Protein AF-A0A4R7CZ79-F1 (afdb_monomer_lite)

Radius of gyration: 20.23 Å; chains: 1; bounding box: 54×31×72 Å

Organism: NCBI:txid1476465

Structure (mmCIF, N/CA/C/O backbone):
data_AF-A0A4R7CZ79-F1
#
_entry.id   AF-A0A4R7CZ79-F1
#
loop_
_atom_site.group_PDB
_atom_site.id
_atom_site.type_symbol
_atom_site.label_atom_id
_atom_site.label_alt_id
_atom_site.label_comp_id
_atom_site.label_asym_id
_atom_site.label_entity_id
_atom_site.label_seq_id
_atom_site.pdbx_PDB_ins_code
_atom_site.Cartn_x
_atom_site.Cartn_y
_atom_site.Cartn_z
_atom_site.occupancy
_atom_site.B_iso_or_equiv
_atom_site.auth_seq_id
_atom_site.auth_comp_id
_atom_site.auth_asym_id
_atom_site.auth_atom_id
_atom_site.pdbx_PDB_model_num
ATOM 1 N N . MET A 1 1 ? -35.112 -3.761 39.300 1.00 57.28 1 MET A N 1
ATOM 2 C CA . MET A 1 1 ? -34.408 -2.678 38.567 1.00 57.28 1 MET A CA 1
ATOM 3 C C . MET A 1 1 ? -32.888 -2.872 38.466 1.00 57.28 1 MET A C 1
ATOM 5 O O . MET A 1 1 ? -32.336 -2.517 37.436 1.00 57.28 1 MET A O 1
ATOM 9 N N . ILE A 1 2 ? -32.200 -3.448 39.465 1.00 62.00 2 ILE A N 1
ATOM 10 C CA . ILE A 1 2 ? -30.725 -3.610 39.448 1.00 62.00 2 ILE A CA 1
ATOM 11 C C . ILE A 1 2 ? -30.251 -4.677 38.433 1.00 62.00 2 ILE A C 1
ATOM 13 O O . ILE A 1 2 ? -29.325 -4.423 37.671 1.00 62.00 2 ILE A O 1
ATOM 17 N N . TYR A 1 3 ? -30.942 -5.820 38.339 1.00 57.75 3 TYR A N 1
ATOM 18 C CA . TYR A 1 3 ? -30.602 -6.916 37.411 1.00 57.75 3 TYR A CA 1
ATOM 19 C C . TYR A 1 3 ? -30.657 -6.528 35.922 1.00 57.75 3 TYR A C 1
ATOM 21 O O . TYR A 1 3 ? -29.789 -6.920 35.147 1.00 57.75 3 TYR A O 1
ATOM 29 N N . LEU A 1 4 ? -31.646 -5.720 35.523 1.00 61.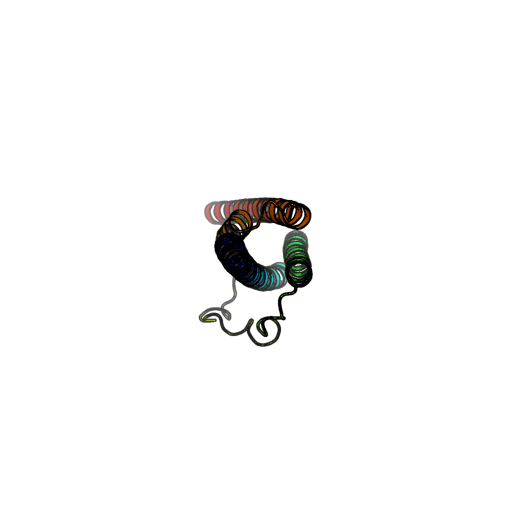00 4 LEU A N 1
ATOM 30 C CA . LEU A 1 4 ? -31.793 -5.241 34.141 1.00 61.00 4 LEU A CA 1
ATOM 31 C C . LEU A 1 4 ? -30.653 -4.297 33.737 1.00 61.00 4 LEU A C 1
ATOM 33 O O . LEU A 1 4 ? -30.133 -4.420 32.634 1.00 61.00 4 LEU A O 1
ATOM 37 N N . ARG A 1 5 ? -30.218 -3.402 34.636 1.00 60.75 5 ARG A N 1
ATOM 38 C CA . ARG A 1 5 ? -29.052 -2.540 34.380 1.00 60.75 5 ARG A CA 1
ATOM 39 C C . ARG A 1 5 ? -27.777 -3.364 34.230 1.00 60.75 5 ARG A C 1
ATOM 41 O O . ARG A 1 5 ? -27.027 -3.128 33.297 1.00 60.75 5 ARG A O 1
ATOM 48 N N . TYR A 1 6 ? -27.581 -4.366 35.085 1.00 60.78 6 TYR A N 1
ATOM 49 C CA . TYR A 1 6 ? -26.401 -5.231 35.039 1.00 60.78 6 TYR A CA 1
ATOM 50 C C . TYR A 1 6 ? -26.314 -6.039 33.731 1.00 60.78 6 TYR A C 1
ATOM 52 O O . TYR A 1 6 ? -25.264 -6.074 33.099 1.00 60.78 6 TYR A O 1
ATOM 60 N N . LEU A 1 7 ? -27.431 -6.618 33.273 1.00 59.06 7 LEU A N 1
ATOM 61 C CA . LEU A 1 7 ? -27.498 -7.354 32.003 1.00 59.06 7 LEU A CA 1
ATOM 62 C C . LEU A 1 7 ? -27.263 -6.458 30.780 1.00 59.06 7 LEU A C 1
ATOM 64 O O . LEU A 1 7 ? -26.564 -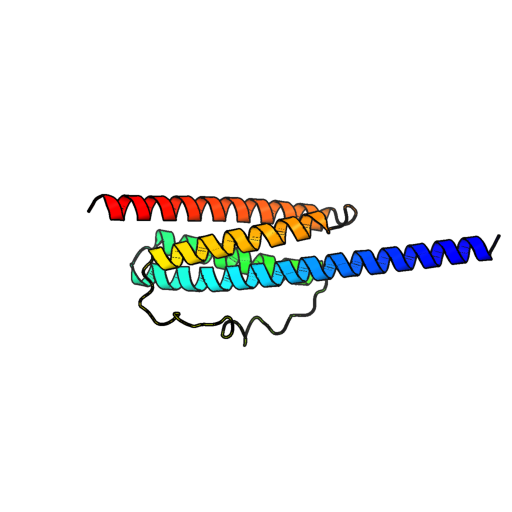6.864 29.853 1.00 59.06 7 LEU A O 1
ATOM 68 N N . VAL A 1 8 ? -27.807 -5.236 30.780 1.00 63.47 8 VAL A N 1
ATOM 69 C CA . VAL A 1 8 ? -27.559 -4.256 29.710 1.00 63.47 8 VAL A CA 1
ATOM 70 C C . VAL A 1 8 ? -26.085 -3.850 29.690 1.00 63.47 8 VAL A C 1
ATOM 72 O O . VAL A 1 8 ? -25.476 -3.870 28.627 1.00 63.47 8 VAL A O 1
ATOM 75 N N . THR A 1 9 ? -25.483 -3.571 30.850 1.00 64.81 9 THR A N 1
ATOM 76 C CA . THR A 1 9 ? -24.061 -3.212 30.948 1.00 64.81 9 THR A CA 1
ATOM 77 C C . THR A 1 9 ? -23.143 -4.345 30.478 1.00 64.81 9 THR A C 1
ATOM 79 O O . THR A 1 9 ? -22.237 -4.098 29.683 1.00 64.81 9 THR A O 1
ATOM 82 N N . ILE A 1 10 ? -23.398 -5.594 30.882 1.00 63.66 10 ILE A N 1
ATOM 83 C CA . ILE A 1 10 ? -22.613 -6.756 30.427 1.00 63.66 10 ILE A CA 1
ATOM 84 C C . ILE A 1 10 ? -22.701 -6.915 28.906 1.00 63.66 10 ILE A C 1
ATOM 86 O O . ILE A 1 10 ? -21.680 -7.103 28.247 1.00 63.66 10 ILE A O 1
ATOM 90 N N . ARG A 1 11 ? -23.903 -6.785 28.332 1.00 69.31 11 ARG A N 1
ATOM 91 C CA . ARG A 1 11 ? -24.100 -6.895 26.882 1.00 69.31 11 ARG A CA 1
ATOM 92 C C . ARG A 1 11 ? -23.358 -5.794 26.122 1.00 69.31 11 ARG A C 1
ATOM 94 O O . ARG A 1 11 ? -22.665 -6.092 25.159 1.00 69.31 11 ARG A O 1
ATOM 101 N N . THR A 1 12 ? -23.406 -4.552 26.607 1.00 68.19 12 THR A N 1
ATOM 102 C CA . THR A 1 12 ? -22.674 -3.437 25.983 1.00 68.19 12 THR A CA 1
ATOM 103 C C . THR A 1 12 ? -21.155 -3.601 26.038 1.00 68.19 12 THR A C 1
ATOM 105 O O . THR A 1 12 ? -20.473 -3.230 25.087 1.00 68.19 12 THR A O 1
ATOM 108 N N . ILE A 1 13 ? -20.617 -4.179 27.119 1.00 69.62 13 ILE A N 1
ATOM 109 C CA . ILE A 1 13 ? -19.178 -4.459 27.237 1.00 69.62 13 ILE A CA 1
ATOM 110 C C . ILE A 1 13 ? -18.781 -5.568 26.256 1.00 69.62 13 ILE A C 1
ATOM 112 O O . ILE A 1 13 ? -17.818 -5.403 25.513 1.00 69.62 13 ILE A O 1
ATOM 116 N N . SER A 1 14 ? -19.566 -6.648 26.187 1.00 72.31 14 SER A N 1
ATOM 117 C CA . SER A 1 14 ? -19.337 -7.753 25.249 1.00 72.31 14 SER A CA 1
ATOM 118 C C . SER A 1 14 ? -19.366 -7.295 23.784 1.00 72.31 14 SER A C 1
ATOM 120 O O . SER A 1 14 ? -18.502 -7.686 23.000 1.00 72.31 14 SER A O 1
ATOM 122 N N . ASP A 1 15 ? -20.330 -6.451 23.407 1.00 78.25 15 ASP A N 1
ATOM 123 C CA . ASP A 1 15 ? -20.453 -5.930 22.039 1.00 78.25 15 ASP A CA 1
ATOM 124 C C . ASP A 1 15 ? -19.281 -4.994 21.684 1.00 78.25 15 ASP A C 1
ATOM 126 O O . ASP A 1 15 ? -18.745 -5.042 20.572 1.00 78.25 15 ASP A O 1
ATOM 130 N N . TYR A 1 16 ? -18.832 -4.176 22.643 1.00 77.69 16 TYR A N 1
ATOM 131 C CA . TYR A 1 16 ? -17.670 -3.300 22.481 1.00 77.69 16 TYR A CA 1
ATOM 132 C C . TYR A 1 16 ? -16.363 -4.088 22.312 1.00 77.69 16 TYR A C 1
ATOM 134 O O . TYR A 1 16 ? -15.565 -3.787 21.421 1.00 77.69 16 TYR A O 1
ATOM 142 N N . GLU A 1 17 ? -16.137 -5.117 23.130 1.00 79.38 17 GLU A N 1
ATOM 143 C CA . GLU A 1 17 ? -14.945 -5.967 23.038 1.00 79.38 17 GLU A CA 1
ATOM 144 C C . GLU A 1 17 ? -14.888 -6.736 21.712 1.00 79.38 17 GLU A C 1
ATOM 146 O O . GLU A 1 17 ? -13.827 -6.812 21.079 1.00 79.38 17 GLU A O 1
ATOM 151 N N . MET A 1 18 ? -16.033 -7.235 21.241 1.00 80.62 18 MET A N 1
ATOM 152 C CA . MET A 1 18 ? -16.143 -7.900 19.944 1.00 80.62 18 MET A CA 1
ATOM 153 C C . MET A 1 18 ? -15.799 -6.943 18.795 1.00 80.62 18 MET A C 1
ATOM 155 O O . MET A 1 18 ? -14.961 -7.269 17.952 1.00 80.62 18 MET A O 1
ATOM 159 N N . LYS A 1 19 ? -16.365 -5.728 18.795 1.00 83.88 19 LYS A N 1
ATOM 160 C CA . LYS A 1 19 ? -16.075 -4.707 17.775 1.00 83.88 19 LYS A CA 1
ATOM 161 C C . LYS A 1 19 ? -14.596 -4.303 17.772 1.00 83.88 19 LYS A C 1
ATOM 163 O O . LYS A 1 19 ? -13.975 -4.231 16.714 1.00 83.88 19 LYS A O 1
ATOM 168 N N . ASN A 1 20 ? -14.004 -4.101 18.949 1.00 83.44 20 ASN A N 1
ATOM 169 C CA . ASN A 1 20 ? -12.582 -3.773 19.087 1.00 83.44 20 ASN A CA 1
ATOM 170 C C . ASN A 1 20 ? -11.675 -4.891 18.540 1.00 83.44 20 ASN A C 1
ATOM 172 O O . ASN A 1 20 ? -10.655 -4.622 17.905 1.00 83.44 20 ASN A O 1
ATOM 176 N N . THR A 1 21 ? -12.061 -6.153 18.741 1.00 85.06 21 THR A N 1
ATOM 177 C CA . THR A 1 21 ? -11.322 -7.308 18.214 1.00 85.06 21 THR A CA 1
ATOM 178 C C . THR A 1 21 ? -11.349 -7.332 16.686 1.00 85.06 21 THR A C 1
ATOM 180 O O . THR A 1 21 ? -10.292 -7.428 16.065 1.00 85.06 21 THR A O 1
ATOM 183 N N . MET A 1 22 ? -12.523 -7.126 16.080 1.00 86.44 22 MET A N 1
ATOM 184 C CA . MET A 1 22 ? -12.670 -7.055 14.620 1.00 86.44 22 MET A CA 1
ATOM 185 C C . MET A 1 22 ? -11.827 -5.932 14.000 1.00 86.44 22 MET A C 1
ATOM 187 O O . MET A 1 22 ? -11.144 -6.152 12.998 1.00 86.44 22 MET A O 1
ATOM 191 N N . ILE A 1 23 ? -11.814 -4.747 14.624 1.00 88.81 23 ILE A N 1
ATOM 192 C CA . ILE A 1 23 ? -10.986 -3.618 14.175 1.00 88.81 23 ILE A CA 1
ATOM 193 C C . ILE A 1 23 ? -9.512 -4.022 14.159 1.00 88.81 23 ILE A C 1
ATOM 195 O O . ILE A 1 23 ? -8.835 -3.858 13.146 1.00 88.81 23 ILE A O 1
ATOM 199 N N . LYS A 1 24 ? -9.006 -4.598 15.255 1.00 88.06 24 LYS A N 1
ATOM 200 C CA . LYS A 1 24 ? -7.598 -5.008 15.348 1.00 88.06 24 LYS A CA 1
ATOM 201 C C . LYS A 1 24 ? -7.225 -6.066 14.316 1.00 88.06 24 LYS A C 1
ATOM 203 O O . LYS A 1 24 ? -6.153 -5.967 13.726 1.00 88.06 24 LYS A O 1
ATOM 208 N N . GLU A 1 25 ? -8.091 -7.043 14.066 1.00 88.44 25 GLU A N 1
ATOM 209 C CA . GLU A 1 25 ? -7.868 -8.060 13.031 1.00 88.44 25 GLU A CA 1
ATOM 210 C C . GLU A 1 25 ? -7.827 -7.455 11.624 1.00 88.44 25 GLU A C 1
ATOM 212 O O . GLU A 1 25 ? -6.969 -7.813 10.808 1.00 88.44 25 GLU A O 1
ATOM 217 N N . SER A 1 26 ? -8.719 -6.505 11.335 1.00 91.12 26 SER A N 1
ATOM 218 C CA . SER A 1 26 ? -8.724 -5.824 10.044 1.00 91.12 26 SER A CA 1
ATOM 219 C C . SER A 1 26 ? -7.482 -4.950 9.855 1.00 91.12 26 SER A C 1
ATOM 221 O O . SER A 1 26 ? -6.866 -4.986 8.788 1.00 91.12 26 SER A O 1
ATOM 223 N N . ILE A 1 27 ? -7.051 -4.220 10.888 1.00 92.31 27 ILE A N 1
ATOM 224 C CA . ILE A 1 27 ? -5.813 -3.433 10.827 1.00 92.31 27 ILE A CA 1
ATOM 225 C C . ILE A 1 27 ? -4.590 -4.346 10.697 1.00 92.31 27 ILE A C 1
ATOM 227 O O . ILE A 1 27 ? -3.711 -4.061 9.892 1.00 92.31 27 ILE A O 1
ATOM 231 N N . LEU A 1 28 ? -4.542 -5.482 11.398 1.00 90.56 28 LEU A N 1
ATOM 232 C CA . LEU A 1 28 ? -3.452 -6.453 11.254 1.00 90.56 28 LEU A CA 1
ATOM 233 C C . LEU A 1 28 ? -3.379 -7.035 9.832 1.00 90.56 28 LEU A C 1
ATOM 235 O O . LEU A 1 28 ? -2.293 -7.222 9.274 1.00 90.56 28 LEU A O 1
ATOM 239 N N . THR A 1 29 ? -4.539 -7.283 9.222 1.00 91.12 29 THR A N 1
ATOM 240 C CA . THR A 1 29 ? -4.635 -7.696 7.815 1.00 91.12 29 THR A CA 1
ATOM 241 C C . THR A 1 29 ? -4.072 -6.612 6.893 1.00 91.12 29 THR A C 1
ATOM 243 O O . THR A 1 29 ? -3.281 -6.917 5.998 1.00 91.12 29 THR A O 1
ATOM 246 N N . LEU A 1 30 ? -4.424 -5.346 7.139 1.00 93.81 30 LEU A N 1
ATOM 247 C CA . LEU A 1 30 ? -3.906 -4.205 6.386 1.00 93.81 30 LEU A CA 1
ATOM 248 C C . LEU A 1 30 ? -2.391 -4.047 6.539 1.00 93.81 30 LEU A C 1
ATOM 250 O O . LEU A 1 30 ? -1.702 -3.931 5.530 1.00 93.81 30 LEU A O 1
ATOM 254 N N . VAL A 1 31 ? -1.862 -4.108 7.762 1.00 92.25 31 VAL A N 1
ATOM 255 C CA . VAL A 1 31 ? -0.414 -4.067 8.025 1.00 92.25 31 VAL A CA 1
ATOM 256 C C . VAL A 1 31 ? 0.299 -5.146 7.215 1.00 92.25 31 VAL A C 1
ATOM 258 O O . VAL A 1 31 ? 1.244 -4.852 6.488 1.00 92.25 31 VAL A O 1
ATOM 261 N N . THR A 1 32 ? -0.217 -6.377 7.239 1.00 90.00 32 THR A N 1
ATOM 262 C CA . THR A 1 32 ? 0.359 -7.495 6.478 1.00 90.00 32 THR A CA 1
ATOM 263 C C . THR A 1 32 ? 0.354 -7.224 4.967 1.00 90.00 32 THR A C 1
ATOM 265 O O . THR A 1 32 ? 1.299 -7.578 4.259 1.00 90.00 32 THR A O 1
ATOM 268 N N . ALA A 1 33 ? -0.703 -6.603 4.438 1.00 91.62 33 ALA A N 1
ATOM 269 C CA . ALA A 1 33 ? -0.767 -6.218 3.030 1.00 91.62 33 ALA A CA 1
ATOM 270 C C . ALA A 1 33 ? 0.256 -5.118 2.693 1.00 91.62 33 ALA A C 1
ATOM 272 O O . ALA A 1 33 ? 0.980 -5.236 1.704 1.00 91.62 33 ALA A O 1
ATOM 273 N N . VAL A 1 34 ? 0.369 -4.091 3.539 1.00 93.12 34 VAL A N 1
ATOM 274 C CA . VAL A 1 34 ? 1.328 -2.985 3.383 1.00 93.12 34 VAL A CA 1
ATOM 275 C C . VAL A 1 34 ? 2.779 -3.480 3.472 1.00 93.12 34 VAL A C 1
ATOM 277 O O . VAL A 1 34 ? 3.637 -3.033 2.714 1.00 93.12 34 VAL A O 1
ATOM 280 N N . GLU A 1 35 ? 3.074 -4.461 4.321 1.00 90.50 35 GLU A N 1
ATOM 281 C CA . GLU A 1 35 ? 4.399 -5.091 4.391 1.00 90.50 35 GLU A CA 1
ATOM 282 C C . GLU A 1 35 ? 4.750 -5.854 3.105 1.00 90.50 35 GLU A C 1
ATOM 284 O O . GLU A 1 35 ? 5.877 -5.772 2.607 1.00 90.50 35 GLU A O 1
ATOM 289 N N . LYS A 1 36 ? 3.780 -6.556 2.505 1.00 89.81 36 LYS A N 1
ATOM 290 C CA . LYS A 1 36 ? 3.969 -7.195 1.193 1.00 89.81 36 LYS A CA 1
ATOM 291 C C . LYS A 1 36 ? 4.189 -6.158 0.090 1.00 89.81 36 LYS A C 1
ATOM 293 O O . LYS A 1 36 ? 5.086 -6.340 -0.734 1.00 89.81 36 LYS A O 1
ATOM 298 N N . ARG A 1 37 ? 3.423 -5.061 0.101 1.00 93.25 37 ARG A N 1
ATOM 299 C CA . ARG A 1 37 ? 3.598 -3.899 -0.789 1.00 93.25 37 ARG A CA 1
ATOM 300 C C . ARG A 1 37 ? 5.014 -3.344 -0.705 1.00 93.25 37 ARG A C 1
ATOM 302 O O . ARG A 1 37 ? 5.682 -3.208 -1.728 1.00 93.25 37 ARG A O 1
ATOM 309 N N . MET A 1 38 ? 5.510 -3.133 0.511 1.00 92.19 38 MET A N 1
ATOM 310 C CA . MET A 1 38 ? 6.884 -2.705 0.768 1.00 92.19 38 MET A CA 1
ATOM 311 C C . MET A 1 38 ? 7.907 -3.669 0.145 1.00 92.19 38 MET A C 1
ATOM 313 O O . MET A 1 38 ? 8.806 -3.232 -0.573 1.00 92.19 38 MET A O 1
ATOM 317 N N . ALA A 1 39 ? 7.764 -4.982 0.349 1.00 88.81 39 ALA A N 1
ATOM 318 C CA . ALA A 1 39 ? 8.690 -5.969 -0.211 1.00 88.81 39 ALA A CA 1
ATOM 319 C C . ALA A 1 39 ? 8.718 -5.962 -1.752 1.00 88.81 39 ALA A C 1
ATOM 321 O O . ALA A 1 39 ? 9.790 -6.079 -2.353 1.00 88.81 39 ALA A O 1
ATOM 322 N N . VAL A 1 40 ? 7.560 -5.800 -2.398 1.00 91.06 40 VAL A N 1
ATOM 323 C CA . VAL A 1 40 ? 7.463 -5.692 -3.861 1.00 91.06 40 VAL A CA 1
ATOM 324 C C . VAL A 1 40 ? 8.128 -4.409 -4.359 1.00 91.06 40 VAL A C 1
ATOM 326 O O . VAL A 1 40 ? 8.949 -4.474 -5.273 1.00 91.06 40 VAL A O 1
ATOM 329 N N . TYR A 1 41 ? 7.876 -3.263 -3.723 1.00 94.38 41 TYR A N 1
ATOM 330 C CA . TYR A 1 41 ? 8.524 -2.011 -4.117 1.00 94.38 41 TYR A CA 1
ATOM 331 C C . TYR A 1 41 ? 10.029 -2.000 -3.886 1.00 94.38 41 TYR A C 1
ATOM 333 O O . TYR A 1 41 ? 10.757 -1.438 -4.699 1.00 94.38 41 TYR A O 1
ATOM 341 N N . LYS A 1 42 ? 10.529 -2.688 -2.854 1.00 90.69 42 LYS A N 1
ATOM 342 C CA . LYS A 1 42 ? 11.974 -2.884 -2.676 1.00 90.69 42 LYS A CA 1
ATOM 343 C C . LYS A 1 42 ? 12.590 -3.628 -3.863 1.00 90.69 42 LYS A C 1
ATOM 345 O O . LYS A 1 42 ? 13.652 -3.244 -4.345 1.00 90.69 42 LYS A O 1
ATOM 350 N N . LYS A 1 43 ? 11.922 -4.677 -4.354 1.00 88.94 43 LYS A N 1
ATOM 351 C CA . LYS A 1 43 ? 12.370 -5.409 -5.548 1.00 88.94 43 LYS A CA 1
ATOM 352 C C . LYS A 1 43 ? 12.325 -4.524 -6.792 1.00 88.94 43 LYS A C 1
ATOM 354 O O . LYS A 1 43 ? 13.291 -4.517 -7.545 1.00 88.94 43 LYS A O 1
ATOM 359 N N . ALA A 1 44 ? 11.254 -3.752 -6.967 1.00 90.38 44 ALA A N 1
ATOM 360 C CA . ALA A 1 44 ? 11.108 -2.818 -8.080 1.00 90.38 44 ALA A CA 1
ATOM 361 C C . ALA A 1 44 ? 12.174 -1.728 -8.092 1.00 90.38 44 ALA A C 1
ATOM 363 O O . ALA A 1 44 ? 12.784 -1.457 -9.128 1.00 90.38 44 ALA A O 1
ATOM 364 N N . TRP A 1 45 ? 12.478 -1.187 -6.919 1.00 91.56 45 TRP A N 1
ATOM 365 C CA . TRP A 1 45 ? 13.565 -0.248 -6.732 1.00 91.56 45 TRP A CA 1
ATOM 366 C C . TRP A 1 45 ? 14.905 -0.847 -7.184 1.00 91.56 45 TRP A C 1
ATOM 368 O O . TRP A 1 45 ? 15.555 -0.283 -8.061 1.00 91.56 45 TRP A O 1
ATOM 378 N N . ILE A 1 46 ? 15.275 -2.030 -6.685 1.00 87.56 46 ILE A N 1
ATOM 379 C CA . ILE A 1 46 ? 16.528 -2.702 -7.072 1.00 87.56 46 ILE A CA 1
ATOM 380 C C . ILE A 1 46 ? 16.549 -3.036 -8.573 1.00 87.56 46 ILE A C 1
ATOM 382 O O . ILE A 1 46 ? 17.570 -2.853 -9.231 1.00 87.56 46 ILE A O 1
ATOM 386 N N . ALA A 1 47 ? 15.433 -3.510 -9.134 1.00 86.38 47 ALA A N 1
ATOM 387 C CA . ALA A 1 47 ? 15.340 -3.852 -10.551 1.00 86.38 47 ALA A CA 1
ATOM 388 C C . ALA A 1 47 ? 15.550 -2.619 -11.441 1.00 86.38 47 ALA A C 1
ATOM 390 O O . ALA A 1 47 ? 16.392 -2.652 -12.331 1.00 86.38 47 ALA A O 1
ATOM 391 N N . SER A 1 48 ? 14.866 -1.507 -11.163 1.00 86.38 48 SER A N 1
ATOM 392 C CA . SER A 1 48 ? 15.000 -0.262 -11.940 1.00 86.38 48 SER A CA 1
ATOM 393 C C . SER A 1 48 ? 16.420 0.324 -11.935 1.00 86.38 48 SER A C 1
ATOM 395 O O . SER A 1 48 ? 16.855 0.880 -12.942 1.00 86.38 48 SER A O 1
ATOM 397 N N . GLN A 1 49 ? 17.190 0.128 -10.857 1.00 85.94 49 GLN A N 1
ATOM 398 C CA . GLN A 1 49 ? 18.600 0.531 -10.805 1.00 85.94 49 GLN A CA 1
ATOM 399 C C . GLN A 1 49 ? 19.474 -0.244 -11.797 1.00 85.94 49 GLN A C 1
ATOM 401 O O . GLN A 1 49 ? 20.383 0.342 -12.382 1.00 85.94 49 GLN A O 1
ATOM 406 N N . LYS A 1 50 ? 19.186 -1.534 -12.032 1.00 81.44 50 LYS A N 1
ATOM 407 C CA . LYS A 1 50 ? 19.918 -2.351 -13.017 1.00 81.44 50 LYS A CA 1
ATOM 408 C C . LYS A 1 50 ? 19.750 -1.836 -14.449 1.00 81.44 50 LYS A C 1
ATOM 410 O O . LYS A 1 50 ? 20.641 -2.034 -15.264 1.00 81.44 50 LYS A O 1
ATOM 415 N N . TYR A 1 51 ? 18.637 -1.161 -14.735 1.00 74.56 51 TYR A N 1
ATOM 416 C CA . TYR A 1 51 ? 18.324 -0.585 -16.047 1.00 74.56 51 TYR A CA 1
ATOM 417 C C . TYR A 1 51 ? 18.693 0.904 -16.168 1.00 74.56 51 TYR A C 1
ATOM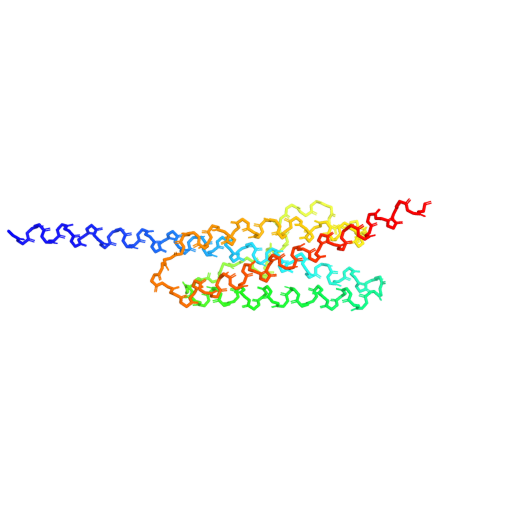 419 O O . TYR A 1 51 ? 18.328 1.536 -17.153 1.00 74.56 51 TYR A O 1
ATOM 427 N N . ALA A 1 52 ? 19.402 1.470 -15.182 1.00 78.38 52 ALA A N 1
ATOM 428 C CA . ALA A 1 52 ? 19.782 2.887 -15.125 1.00 78.38 52 ALA A CA 1
ATOM 429 C C . ALA A 1 52 ? 18.603 3.887 -15.215 1.00 78.38 52 ALA A C 1
ATOM 431 O O . ALA A 1 52 ? 18.803 5.068 -15.504 1.00 78.38 52 ALA A O 1
ATOM 432 N N . ASP A 1 53 ? 17.376 3.455 -14.900 1.00 81.44 53 ASP A N 1
ATOM 433 C CA . ASP A 1 53 ? 16.215 4.343 -14.816 1.00 81.44 53 ASP A CA 1
ATOM 434 C C . ASP A 1 53 ? 16.145 4.983 -13.421 1.00 81.44 53 ASP A C 1
ATOM 436 O O . ASP A 1 53 ? 15.472 4.519 -12.493 1.00 81.44 53 ASP A O 1
ATOM 440 N N . HIS A 1 54 ? 16.911 6.061 -13.251 1.00 86.19 54 HIS A N 1
ATOM 441 C CA . HIS A 1 54 ? 17.024 6.776 -11.980 1.00 86.19 54 HIS A CA 1
ATOM 442 C C . HIS A 1 54 ? 15.712 7.428 -11.527 1.00 86.19 54 HIS A C 1
ATOM 444 O O . HIS A 1 54 ? 15.495 7.578 -10.322 1.00 86.19 54 HIS A O 1
ATOM 450 N N . ALA A 1 55 ? 14.848 7.829 -12.462 1.00 87.81 55 ALA A N 1
ATOM 451 C CA . ALA A 1 55 ? 13.562 8.429 -12.132 1.00 87.81 55 ALA A CA 1
ATOM 452 C C . ALA A 1 55 ? 12.625 7.366 -11.554 1.00 87.81 55 ALA A C 1
ATOM 454 O O . ALA A 1 55 ? 12.122 7.526 -10.440 1.00 87.81 55 ALA A O 1
ATOM 455 N N . LEU A 1 56 ? 12.480 6.237 -12.250 1.00 89.56 56 LEU A N 1
ATOM 456 C CA . LEU A 1 56 ? 11.650 5.123 -11.806 1.00 89.56 56 LEU A CA 1
ATOM 457 C C . LEU A 1 56 ? 12.158 4.517 -10.489 1.00 89.56 56 LEU A C 1
ATOM 459 O O . LEU A 1 56 ? 11.374 4.235 -9.580 1.00 89.56 56 LEU A O 1
ATOM 463 N N . SER A 1 57 ? 13.480 4.415 -10.333 1.00 90.12 57 SER A N 1
ATOM 464 C CA . SER A 1 57 ? 14.109 4.000 -9.076 1.00 90.12 57 SER A CA 1
ATOM 465 C C . SER A 1 57 ? 13.725 4.891 -7.900 1.00 90.12 57 SER A C 1
ATOM 467 O O . SER A 1 57 ? 13.465 4.365 -6.817 1.00 90.12 57 SER A O 1
ATOM 469 N N . LYS A 1 58 ? 13.700 6.217 -8.075 1.00 93.06 58 LYS A N 1
ATOM 470 C CA . LYS A 1 58 ? 13.307 7.143 -7.002 1.00 93.06 58 LYS A CA 1
ATOM 471 C C . LYS A 1 58 ? 11.837 6.975 -6.626 1.00 93.06 58 LYS A C 1
ATOM 473 O O . LYS A 1 58 ? 11.519 6.978 -5.441 1.00 93.06 58 LYS A O 1
ATOM 478 N N . VAL A 1 59 ? 10.963 6.766 -7.610 1.00 93.75 59 VAL A N 1
ATOM 479 C CA . VAL A 1 59 ? 9.532 6.522 -7.372 1.00 93.75 59 VAL A CA 1
ATOM 480 C C . VAL A 1 59 ? 9.327 5.251 -6.546 1.00 93.75 59 VAL A C 1
ATOM 482 O O . VAL A 1 59 ? 8.650 5.283 -5.521 1.00 93.75 59 VAL A O 1
ATOM 485 N N . PHE A 1 60 ? 9.931 4.127 -6.939 1.00 94.62 60 PHE A N 1
ATOM 486 C CA . PHE A 1 60 ? 9.771 2.879 -6.186 1.00 94.62 60 PHE A CA 1
ATOM 487 C C . PHE A 1 60 ? 10.367 2.958 -4.778 1.00 94.62 60 PHE A C 1
ATOM 489 O O . PHE A 1 60 ? 9.790 2.414 -3.835 1.00 94.62 60 PHE A O 1
ATOM 496 N N . GLN A 1 61 ? 11.480 3.677 -4.612 1.00 94.25 61 GLN A N 1
ATOM 497 C CA . GLN A 1 61 ? 12.039 3.966 -3.295 1.00 94.25 61 GLN A CA 1
ATOM 498 C C . GLN A 1 61 ? 11.067 4.784 -2.431 1.00 94.25 61 GLN A C 1
ATOM 500 O O . GLN A 1 61 ? 10.888 4.477 -1.252 1.00 94.25 61 GLN A O 1
ATOM 505 N N . GLN A 1 62 ? 10.418 5.798 -3.007 1.00 95.81 62 GLN A N 1
ATOM 506 C CA . GLN A 1 62 ? 9.414 6.598 -2.310 1.00 95.81 62 GLN A CA 1
ATOM 507 C C . GLN A 1 62 ? 8.241 5.725 -1.840 1.00 95.81 62 GLN A C 1
ATOM 509 O O . GLN A 1 62 ? 7.945 5.713 -0.647 1.00 95.81 62 GLN A O 1
ATOM 514 N N . TYR A 1 63 ? 7.651 4.910 -2.721 1.00 95.75 63 TYR A N 1
ATOM 515 C CA . TYR A 1 63 ? 6.542 4.022 -2.348 1.00 95.75 63 TYR A CA 1
ATOM 516 C C . TYR A 1 63 ? 6.919 2.978 -1.295 1.00 95.75 63 TYR A C 1
ATOM 518 O O . TYR A 1 63 ? 6.110 2.654 -0.418 1.00 95.75 63 TYR A O 1
ATOM 526 N N . HIS A 1 64 ? 8.150 2.465 -1.336 1.00 94.31 64 HIS A N 1
ATOM 527 C CA . HIS A 1 64 ? 8.684 1.615 -0.276 1.00 94.31 64 HIS A CA 1
ATOM 528 C C . HIS A 1 64 ? 8.699 2.346 1.074 1.00 94.31 64 HIS A C 1
ATOM 530 O O . HIS A 1 64 ? 8.196 1.822 2.069 1.00 94.31 64 HIS A O 1
ATOM 536 N N . ASN A 1 65 ? 9.254 3.559 1.110 1.00 92.50 65 ASN A N 1
ATOM 537 C CA . ASN A 1 65 ? 9.417 4.329 2.343 1.00 92.50 65 ASN A CA 1
ATOM 538 C C . ASN A 1 65 ? 8.074 4.774 2.932 1.00 92.50 65 ASN A C 1
ATOM 540 O O . ASN A 1 65 ? 7.877 4.670 4.141 1.00 92.50 65 ASN A O 1
ATOM 544 N N . GLU A 1 66 ? 7.140 5.208 2.086 1.00 93.31 66 GLU A N 1
ATOM 545 C CA . GLU A 1 66 ? 5.772 5.548 2.490 1.00 93.31 66 GLU A CA 1
ATOM 546 C C . GLU A 1 66 ? 5.055 4.331 3.090 1.00 93.31 66 GLU A C 1
ATOM 548 O O . GLU A 1 66 ? 4.477 4.426 4.172 1.00 93.31 66 GLU A O 1
ATOM 553 N N . SER A 1 67 ? 5.170 3.158 2.452 1.00 93.50 67 SER A N 1
ATOM 554 C CA . SER A 1 67 ? 4.592 1.909 2.973 1.00 93.50 67 SER A CA 1
ATOM 555 C C . SER A 1 67 ? 5.170 1.538 4.339 1.00 93.50 67 SER A C 1
ATOM 557 O O . SER A 1 67 ? 4.437 1.150 5.246 1.00 93.50 67 SER A O 1
ATOM 559 N N . PHE A 1 68 ? 6.487 1.668 4.504 1.00 92.38 68 PHE A N 1
ATOM 560 C CA . PHE A 1 68 ? 7.161 1.384 5.767 1.00 92.38 68 PHE A CA 1
ATOM 561 C C . PHE A 1 68 ? 6.703 2.319 6.891 1.00 92.38 68 PHE A C 1
ATOM 563 O O . PHE A 1 68 ? 6.371 1.854 7.984 1.00 92.38 68 PHE A O 1
ATOM 570 N N . ALA A 1 69 ? 6.667 3.628 6.623 1.00 91.75 69 ALA A N 1
ATOM 571 C CA . ALA A 1 69 ? 6.228 4.627 7.591 1.00 91.75 69 ALA A CA 1
ATOM 572 C C . ALA A 1 69 ? 4.773 4.383 8.015 1.00 91.75 69 ALA A C 1
ATOM 574 O O . ALA A 1 69 ? 4.471 4.378 9.208 1.00 91.75 69 ALA A O 1
ATOM 575 N N . PHE A 1 70 ? 3.897 4.095 7.051 1.00 93.25 70 PHE A N 1
ATOM 576 C CA . PHE A 1 70 ? 2.492 3.831 7.330 1.00 93.25 70 PHE A CA 1
ATOM 577 C C . PHE A 1 70 ? 2.270 2.527 8.106 1.00 93.25 70 PHE A C 1
ATOM 579 O O . PHE A 1 70 ? 1.483 2.506 9.050 1.00 93.25 70 PHE A O 1
ATOM 586 N N . SER A 1 71 ? 2.994 1.451 7.772 1.00 91.88 71 SER A N 1
ATOM 587 C CA . SER A 1 71 ? 2.929 0.196 8.534 1.00 91.88 71 SER A CA 1
ATOM 588 C C . SER A 1 71 ? 3.279 0.423 10.008 1.00 91.88 71 SER A C 1
ATOM 590 O O . SER A 1 71 ? 2.515 0.036 10.893 1.00 91.88 71 SER A O 1
ATOM 592 N N . LYS A 1 72 ? 4.373 1.145 10.289 1.00 90.38 72 LYS A N 1
ATOM 593 C CA . LYS A 1 72 ? 4.741 1.519 11.663 1.00 90.38 72 LYS A CA 1
ATOM 594 C C . LYS A 1 72 ? 3.652 2.332 12.355 1.00 90.38 72 LYS A C 1
ATOM 596 O O . LYS A 1 72 ? 3.272 2.010 13.475 1.00 90.38 72 LYS A O 1
ATOM 601 N N . GLN A 1 73 ? 3.113 3.333 11.665 1.00 91.62 73 GLN A N 1
ATOM 602 C CA . GLN A 1 73 ? 2.058 4.179 12.208 1.00 91.62 73 GLN A CA 1
ATOM 603 C C . GLN A 1 73 ? 0.802 3.383 12.588 1.00 91.62 73 GLN A C 1
ATOM 605 O O . GLN A 1 73 ? 0.248 3.604 13.660 1.00 91.62 73 GLN A O 1
ATOM 610 N N . LEU A 1 74 ? 0.371 2.429 11.756 1.00 90.56 74 LEU A N 1
ATOM 611 C CA . LEU A 1 74 ? -0.761 1.552 12.075 1.00 90.56 74 LEU A CA 1
ATOM 612 C C . LEU A 1 74 ? -0.489 0.670 13.297 1.00 90.56 74 LEU A C 1
ATOM 614 O O . LEU A 1 74 ? -1.373 0.468 14.129 1.00 90.56 74 LEU A O 1
ATOM 618 N N . MET A 1 75 ? 0.726 0.136 13.409 1.00 90.12 75 MET A N 1
ATOM 619 C CA . MET A 1 75 ? 1.107 -0.701 14.545 1.00 90.12 75 MET A CA 1
ATOM 620 C C . MET A 1 75 ? 1.055 0.082 15.860 1.00 90.12 75 MET A C 1
ATOM 622 O O . MET A 1 75 ? 0.509 -0.419 16.848 1.00 90.12 75 MET A O 1
ATOM 626 N N . ASP A 1 76 ? 1.542 1.323 15.843 1.00 89.31 76 ASP A N 1
ATOM 627 C CA . ASP A 1 76 ? 1.538 2.220 16.997 1.00 89.31 76 ASP A CA 1
ATOM 628 C C . ASP A 1 76 ? 0.115 2.687 17.353 1.00 89.31 76 ASP A C 1
ATOM 630 O O . ASP A 1 76 ? -0.309 2.553 18.506 1.00 89.31 76 ASP A O 1
ATOM 634 N N . ASP A 1 77 ? -0.661 3.151 16.363 1.00 89.12 77 ASP A N 1
ATOM 635 C CA . ASP A 1 77 ? -2.023 3.677 16.547 1.00 89.12 77 ASP A CA 1
ATOM 636 C C . ASP A 1 77 ? -2.968 2.647 17.191 1.00 89.12 77 ASP A C 1
ATOM 638 O O . ASP A 1 77 ? -3.829 3.002 18.002 1.00 89.12 77 ASP A O 1
ATOM 642 N N . PHE A 1 78 ? -2.795 1.364 16.862 1.00 87.00 78 PHE A N 1
ATOM 643 C CA . PHE A 1 78 ? -3.663 0.279 17.329 1.00 87.00 78 PHE A CA 1
ATOM 644 C C . PHE A 1 78 ? -3.018 -0.619 18.393 1.00 87.00 78 PHE A C 1
ATOM 646 O O . PHE A 1 78 ? -3.627 -1.611 18.813 1.00 87.00 78 PHE A O 1
ATOM 653 N N . LYS A 1 79 ? -1.817 -0.262 18.876 1.00 86.75 79 LYS A N 1
ATOM 654 C CA . LYS A 1 79 ? -1.039 -1.027 19.870 1.00 86.75 79 LYS A CA 1
ATOM 655 C C . LYS A 1 79 ? -0.905 -2.501 19.480 1.00 86.75 79 LYS A C 1
ATOM 657 O O . LYS A 1 79 ? -1.082 -3.405 20.306 1.00 86.75 79 LYS A O 1
ATOM 662 N N . LEU A 1 80 ? -0.650 -2.744 18.201 1.00 83.62 80 LEU A N 1
ATOM 663 C CA . LEU A 1 80 ? -0.472 -4.086 17.677 1.00 83.62 80 LEU A CA 1
ATOM 664 C C . LEU A 1 80 ? 0.922 -4.580 18.057 1.00 83.62 80 LEU A C 1
ATOM 666 O O . LEU A 1 80 ? 1.907 -3.845 18.011 1.00 83.62 80 LEU A O 1
ATOM 670 N N . LYS A 1 81 ? 1.019 -5.847 18.461 1.00 77.75 81 LYS A N 1
ATOM 671 C CA . LYS A 1 81 ? 2.331 -6.459 18.681 1.00 77.75 81 LYS A CA 1
ATOM 672 C C . LYS A 1 81 ? 2.977 -6.697 17.323 1.00 77.75 81 LYS A C 1
ATOM 674 O O . LYS A 1 81 ? 2.260 -7.179 16.448 1.00 77.75 81 LYS A O 1
ATOM 679 N N . PRO A 1 82 ? 4.292 -6.454 17.167 1.00 60.34 82 PRO A N 1
ATOM 680 C CA . PRO A 1 82 ? 5.014 -6.813 15.958 1.00 60.34 82 PRO A CA 1
ATOM 681 C C . PRO A 1 82 ? 4.713 -8.267 15.626 1.00 60.34 82 PRO A C 1
ATOM 683 O O . PRO A 1 82 ? 5.138 -9.191 16.327 1.00 60.34 82 PRO A O 1
ATOM 686 N N . THR A 1 83 ? 3.935 -8.489 14.576 1.00 53.22 83 THR A N 1
ATOM 687 C CA . THR A 1 83 ? 3.883 -9.794 13.947 1.00 53.22 83 THR A CA 1
ATOM 688 C C . THR A 1 83 ? 5.326 -10.053 13.524 1.00 53.22 83 THR A C 1
ATOM 690 O O . THR A 1 83 ? 5.906 -9.232 12.819 1.00 53.22 83 THR A O 1
ATOM 693 N N . ARG A 1 84 ? 5.955 -11.133 14.012 1.00 45.88 84 ARG A N 1
ATOM 694 C CA . ARG A 1 84 ? 7.345 -11.549 13.697 1.00 45.88 84 ARG A CA 1
ATOM 695 C C . ARG A 1 84 ? 7.545 -11.892 12.201 1.00 45.88 84 ARG A C 1
ATOM 697 O O . ARG A 1 84 ? 8.172 -12.891 11.863 1.00 45.88 84 ARG A O 1
ATOM 704 N N . PHE A 1 85 ? 6.943 -11.140 11.290 1.00 44.81 85 PHE A N 1
ATOM 705 C CA . PHE A 1 85 ? 6.869 -11.430 9.868 1.00 44.81 85 PHE A CA 1
ATOM 706 C C . PHE A 1 85 ? 7.830 -10.592 9.020 1.00 44.81 85 PHE A C 1
ATOM 708 O O . PHE A 1 85 ? 8.071 -10.975 7.878 1.00 44.81 85 PHE A O 1
ATOM 715 N N . VAL A 1 86 ? 8.442 -9.527 9.554 1.00 42.44 86 VAL A N 1
ATOM 716 C CA . VAL A 1 86 ? 9.111 -8.536 8.687 1.00 42.44 86 VAL A CA 1
ATOM 717 C C . VAL A 1 86 ? 10.629 -8.680 8.569 1.00 42.44 86 VAL A C 1
ATOM 719 O O . VAL A 1 86 ? 11.180 -8.200 7.585 1.00 42.44 86 VAL A O 1
ATOM 722 N N . GLU A 1 87 ? 11.315 -9.404 9.457 1.00 37.69 87 GLU A N 1
ATOM 723 C CA . GLU A 1 87 ? 12.761 -9.648 9.272 1.00 37.69 87 GLU A CA 1
ATOM 724 C C . GLU A 1 87 ? 13.069 -11.051 8.722 1.00 37.69 87 GLU A C 1
ATOM 726 O O . GLU A 1 87 ? 13.823 -11.160 7.760 1.00 37.69 87 GLU A O 1
ATOM 731 N N . ASP A 1 88 ? 12.381 -12.106 9.179 1.00 33.66 88 ASP A N 1
ATOM 732 C CA . ASP A 1 88 ? 12.733 -13.492 8.798 1.00 33.66 88 ASP A CA 1
ATOM 733 C C . ASP A 1 88 ? 11.815 -14.156 7.749 1.00 33.66 88 ASP A C 1
ATOM 735 O O . ASP A 1 88 ? 12.081 -15.273 7.300 1.00 33.66 88 ASP A O 1
ATOM 739 N N . LYS A 1 89 ? 10.704 -13.520 7.341 1.00 35.88 89 LYS A N 1
ATOM 740 C CA . LYS A 1 89 ? 9.662 -14.170 6.507 1.00 35.88 89 LYS A CA 1
ATOM 741 C C . LYS A 1 89 ? 9.224 -13.429 5.245 1.00 35.88 89 LYS A C 1
ATOM 743 O O . LYS A 1 89 ? 8.315 -13.904 4.564 1.00 35.88 89 LYS A O 1
ATOM 748 N N . ILE A 1 90 ? 9.956 -12.405 4.804 1.00 39.81 90 ILE A N 1
ATOM 749 C CA . ILE A 1 90 ? 9.889 -11.965 3.391 1.00 39.81 90 ILE A CA 1
ATOM 750 C C . ILE A 1 90 ? 10.342 -13.108 2.435 1.00 39.81 90 ILE A C 1
ATOM 752 O O . ILE A 1 90 ? 10.101 -13.062 1.231 1.00 39.81 90 ILE A O 1
ATOM 756 N N . VAL A 1 91 ? 10.902 -14.200 2.979 1.00 37.34 91 VAL A N 1
ATOM 757 C CA . VAL A 1 91 ? 11.406 -15.385 2.263 1.00 37.34 91 VAL A CA 1
ATOM 758 C C . VAL A 1 91 ? 10.366 -16.511 2.060 1.00 37.34 91 VAL A C 1
ATOM 760 O O . VAL A 1 91 ? 10.699 -17.525 1.459 1.00 37.34 91 VAL A O 1
ATOM 763 N N . LYS A 1 92 ? 9.099 -16.408 2.502 1.00 32.75 92 LYS A N 1
ATOM 764 C CA . LYS A 1 92 ? 8.126 -17.515 2.293 1.00 32.75 92 LYS A CA 1
ATOM 765 C C . LYS A 1 92 ? 6.701 -17.080 1.921 1.00 32.75 92 LYS A C 1
ATOM 767 O O . LYS A 1 92 ? 5.731 -17.539 2.512 1.00 32.75 92 LYS A O 1
ATOM 772 N N . MET A 1 93 ? 6.550 -16.242 0.897 1.00 34.84 93 MET A N 1
ATOM 773 C CA . MET A 1 93 ? 5.533 -16.561 -0.126 1.00 34.84 93 MET A CA 1
ATOM 774 C C . MET A 1 93 ? 6.140 -17.648 -1.027 1.00 34.84 93 MET A C 1
ATOM 776 O O . MET A 1 93 ? 7.366 -17.734 -1.034 1.00 34.84 93 MET A O 1
ATOM 780 N N . PRO A 1 94 ? 5.376 -18.483 -1.755 1.00 34.25 94 PRO A N 1
ATOM 781 C CA . PRO A 1 94 ? 5.965 -19.406 -2.721 1.00 34.25 94 PRO A CA 1
ATOM 782 C C . PRO A 1 94 ? 6.808 -18.575 -3.690 1.00 34.25 94 PRO A C 1
ATOM 784 O O . PRO A 1 94 ? 6.295 -17.833 -4.523 1.00 34.25 94 PRO A O 1
ATOM 787 N N . LEU A 1 95 ? 8.116 -18.623 -3.464 1.00 44.00 95 LEU A N 1
ATOM 788 C CA . LEU A 1 95 ? 9.172 -17.902 -4.159 1.00 44.00 95 LEU A CA 1
ATOM 789 C C . LEU A 1 95 ? 9.565 -18.686 -5.420 1.00 44.00 95 LEU A C 1
ATOM 791 O O . LEU A 1 95 ? 10.692 -18.593 -5.895 1.00 44.00 95 LEU A O 1
ATOM 795 N N . GLU A 1 96 ? 8.647 -19.485 -5.960 1.00 33.41 96 GLU A N 1
ATOM 796 C CA . GLU A 1 96 ? 8.840 -20.169 -7.226 1.00 33.41 96 GLU A CA 1
ATOM 797 C C . GLU A 1 96 ? 8.793 -19.093 -8.316 1.00 33.41 96 GLU A C 1
ATOM 799 O O . GLU A 1 96 ? 7.752 -18.482 -8.554 1.00 33.41 96 GLU A O 1
ATOM 804 N N . ASN A 1 97 ? 9.955 -18.842 -8.930 1.00 37.12 97 ASN A N 1
ATOM 805 C CA . ASN A 1 97 ? 10.247 -17.897 -10.026 1.00 37.12 97 ASN A CA 1
ATOM 806 C C . ASN A 1 97 ? 10.910 -16.553 -9.660 1.00 37.12 97 ASN A C 1
ATOM 808 O O . ASN A 1 97 ? 10.879 -15.625 -10.462 1.00 37.12 97 ASN A O 1
ATOM 812 N N . VAL A 1 98 ? 11.559 -16.419 -8.499 1.00 45.81 98 VAL A N 1
ATOM 813 C CA . VAL A 1 98 ? 12.201 -15.141 -8.096 1.00 45.81 98 VAL A CA 1
ATOM 814 C C . VAL A 1 98 ? 13.656 -14.970 -8.584 1.00 45.81 98 VAL A C 1
ATOM 816 O O . VAL A 1 98 ? 14.213 -13.886 -8.440 1.00 45.81 98 VAL A O 1
ATOM 819 N N . GLU A 1 99 ? 14.246 -15.975 -9.236 1.00 40.56 99 GLU A N 1
ATOM 820 C CA . GLU A 1 99 ? 15.628 -15.931 -9.763 1.00 40.56 99 GLU A CA 1
ATOM 821 C C . GLU A 1 99 ? 15.740 -15.927 -11.296 1.00 40.56 99 GLU A C 1
ATOM 823 O O . GLU A 1 99 ? 16.826 -16.120 -11.837 1.00 40.56 99 GLU A O 1
ATOM 828 N N . ARG A 1 100 ? 14.652 -15.693 -12.037 1.00 45.25 100 ARG A N 1
ATOM 829 C CA . ARG A 1 100 ? 14.803 -15.333 -13.455 1.00 45.25 100 ARG A CA 1
ATOM 830 C C . ARG A 1 100 ? 15.032 -13.835 -13.540 1.00 45.25 100 ARG A C 1
ATOM 832 O O . ARG A 1 100 ? 14.411 -13.104 -12.772 1.00 45.25 100 ARG A O 1
ATOM 839 N N . ASP A 1 101 ? 15.924 -13.409 -14.431 1.00 47.03 101 ASP A N 1
ATOM 840 C CA . ASP A 1 101 ? 16.085 -12.018 -14.865 1.00 47.03 101 ASP A CA 1
ATOM 841 C C . ASP A 1 101 ? 14.706 -11.381 -15.055 1.00 47.03 101 ASP A C 1
ATOM 843 O O . ASP A 1 101 ? 14.057 -11.551 -16.087 1.00 47.03 101 ASP A O 1
ATOM 847 N N . ASN A 1 102 ? 14.201 -10.725 -14.011 1.00 56.28 102 ASN A N 1
ATOM 848 C CA . ASN A 1 102 ? 12.879 -10.136 -14.053 1.00 56.28 102 ASN A CA 1
ATOM 849 C C . ASN A 1 102 ? 13.049 -8.817 -14.778 1.00 56.28 102 ASN A C 1
ATOM 851 O O . ASN A 1 102 ? 13.592 -7.859 -14.219 1.00 56.28 102 ASN A O 1
ATOM 855 N N . ASP A 1 103 ? 12.598 -8.799 -16.028 1.00 75.81 103 ASP A N 1
ATOM 856 C CA . ASP A 1 103 ? 12.471 -7.566 -16.772 1.00 75.81 103 ASP A CA 1
ATOM 857 C C . ASP A 1 103 ? 11.662 -6.540 -15.955 1.00 75.81 103 ASP A C 1
ATOM 859 O O . ASP A 1 103 ? 10.866 -6.846 -15.048 1.00 75.81 103 ASP A O 1
ATOM 863 N N . ILE A 1 104 ? 11.916 -5.267 -16.239 1.00 82.06 104 ILE A N 1
ATOM 864 C CA . ILE A 1 104 ? 11.232 -4.165 -15.564 1.00 82.06 104 ILE A CA 1
ATOM 865 C C . ILE A 1 104 ? 9.703 -4.285 -15.700 1.00 82.06 104 ILE A C 1
ATOM 867 O O . ILE A 1 104 ? 8.966 -3.929 -14.783 1.00 82.06 104 ILE A O 1
ATOM 871 N N . TYR A 1 105 ? 9.224 -4.884 -16.791 1.00 85.81 105 TYR A N 1
ATOM 872 C CA . TYR A 1 105 ? 7.813 -5.120 -17.069 1.00 85.81 105 TYR A CA 1
ATOM 873 C C . TYR A 1 105 ? 7.148 -6.083 -16.071 1.00 85.81 105 TYR A C 1
ATOM 875 O O . TYR A 1 105 ? 6.132 -5.752 -15.460 1.00 85.81 105 TYR A O 1
ATOM 883 N N . SER A 1 106 ? 7.748 -7.245 -15.832 1.00 85.50 106 SER A N 1
ATOM 884 C CA . SER A 1 106 ? 7.312 -8.261 -14.869 1.00 85.50 106 SER A CA 1
ATOM 885 C C . SER A 1 106 ? 7.293 -7.692 -13.457 1.00 85.50 106 SER A C 1
ATOM 887 O O . SER A 1 106 ? 6.406 -7.991 -12.653 1.00 85.50 106 SER A O 1
ATOM 889 N N . THR A 1 107 ? 8.248 -6.808 -13.177 1.00 88.50 107 THR A N 1
ATOM 890 C CA . THR A 1 107 ? 8.320 -6.086 -11.914 1.00 88.50 107 THR A CA 1
ATOM 891 C C . THR A 1 107 ? 7.163 -5.092 -11.756 1.00 88.50 107 THR A C 1
ATOM 893 O O . THR A 1 107 ? 6.508 -5.082 -10.714 1.00 88.50 107 THR A O 1
ATOM 896 N N . ILE A 1 108 ? 6.833 -4.324 -12.799 1.00 90.56 108 ILE A N 1
ATOM 897 C CA . ILE A 1 108 ? 5.672 -3.417 -12.807 1.00 90.56 108 ILE A CA 1
ATOM 898 C C . ILE A 1 108 ? 4.355 -4.204 -12.681 1.00 90.56 108 ILE A C 1
ATOM 900 O O . ILE A 1 108 ? 3.472 -3.794 -11.929 1.00 90.56 108 ILE A O 1
ATOM 904 N N . ILE A 1 109 ? 4.228 -5.375 -13.319 1.00 91.06 109 ILE A N 1
ATOM 905 C CA . ILE A 1 109 ? 3.071 -6.270 -13.127 1.00 91.06 109 ILE A CA 1
ATOM 906 C C . ILE A 1 109 ? 2.952 -6.714 -11.665 1.00 91.06 109 ILE A C 1
ATOM 908 O O . ILE A 1 109 ? 1.849 -6.759 -11.115 1.00 91.06 109 ILE A O 1
ATOM 912 N N . ALA A 1 110 ? 4.067 -7.062 -11.018 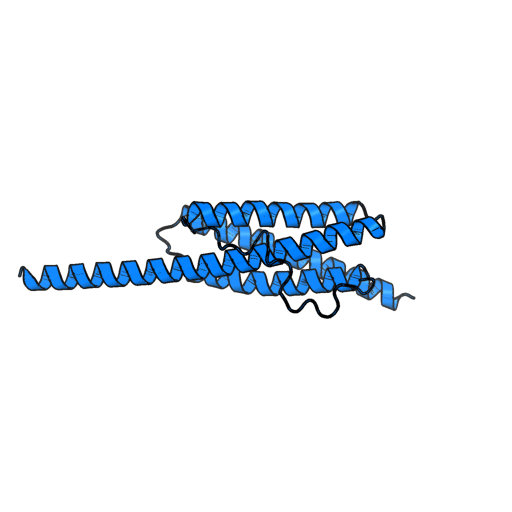1.00 91.00 110 ALA A N 1
ATOM 913 C CA . ALA A 1 110 ? 4.053 -7.425 -9.605 1.00 91.00 110 ALA A CA 1
ATOM 914 C C . ALA A 1 110 ? 3.596 -6.247 -8.728 1.00 91.00 110 ALA A C 1
ATOM 916 O O . ALA A 1 110 ? 2.785 -6.456 -7.823 1.00 91.00 110 ALA A O 1
ATOM 917 N N . CYS A 1 111 ? 4.045 -5.022 -9.034 1.00 93.69 111 CYS A N 1
ATOM 918 C CA . CYS A 1 111 ? 3.547 -3.796 -8.405 1.00 93.69 111 CYS A CA 1
ATOM 919 C C . CYS A 1 111 ? 2.028 -3.640 -8.595 1.00 93.69 111 CYS A C 1
ATOM 921 O O . CYS A 1 111 ? 1.314 -3.426 -7.624 1.00 93.69 111 CYS A O 1
ATOM 923 N N . GLN A 1 112 ? 1.501 -3.831 -9.805 1.00 94.81 112 GLN A N 1
ATOM 924 C CA . GLN A 1 112 ? 0.061 -3.706 -10.065 1.00 94.81 112 GLN A CA 1
ATOM 925 C C . GLN A 1 112 ? -0.754 -4.696 -9.221 1.00 94.81 112 GLN A C 1
ATOM 927 O O . GLN A 1 112 ? -1.733 -4.330 -8.572 1.00 94.81 112 GLN A O 1
ATOM 932 N N . LYS A 1 113 ? -0.330 -5.965 -9.194 1.00 92.50 113 LYS A N 1
ATOM 933 C CA . LYS A 1 113 ? -1.019 -7.017 -8.435 1.00 92.50 113 LYS A CA 1
ATOM 934 C C . LYS A 1 113 ? -1.038 -6.729 -6.937 1.00 92.50 113 LYS A C 1
ATOM 936 O O . LYS A 1 113 ? -2.036 -7.024 -6.281 1.00 92.50 113 LYS A O 1
ATOM 941 N N . ILE A 1 114 ? 0.054 -6.190 -6.386 1.00 93.62 114 ILE A N 1
ATOM 942 C CA . ILE A 1 114 ? 0.100 -5.885 -4.955 1.00 93.62 114 ILE A CA 1
ATOM 943 C C . ILE A 1 114 ? -0.736 -4.652 -4.603 1.00 93.62 114 ILE A C 1
ATOM 945 O O . ILE A 1 114 ? -1.379 -4.658 -3.558 1.00 93.62 114 ILE A O 1
ATOM 949 N N . GLU A 1 115 ? -0.811 -3.652 -5.487 1.00 94.56 115 GLU A N 1
ATOM 950 C CA . GLU A 1 115 ? -1.693 -2.494 -5.307 1.00 94.56 115 GLU A CA 1
ATOM 951 C C . GLU A 1 115 ? -3.173 -2.909 -5.257 1.00 94.56 115 GLU A C 1
ATOM 953 O O . GLU A 1 115 ? -3.902 -2.489 -4.358 1.00 94.56 115 GLU A O 1
ATOM 958 N N . GLU A 1 116 ? -3.617 -3.809 -6.141 1.00 91.00 116 GLU A N 1
ATOM 959 C CA . GLU A 1 116 ? -4.991 -4.339 -6.100 1.00 91.00 116 GLU A CA 1
ATOM 960 C C . GLU A 1 116 ? -5.279 -5.142 -4.819 1.00 91.00 116 GLU A C 1
ATOM 962 O O . GLU A 1 116 ? -6.357 -5.028 -4.227 1.00 91.00 116 GLU A O 1
ATOM 967 N N . LEU A 1 117 ? -4.305 -5.915 -4.327 1.00 89.31 117 LEU A N 1
ATOM 968 C CA . LEU A 1 117 ? -4.439 -6.633 -3.054 1.00 89.31 117 LEU A CA 1
ATOM 969 C C . LEU A 1 117 ? -4.532 -5.666 -1.863 1.00 89.31 117 LEU A C 1
ATOM 971 O O . LEU A 1 117 ? -5.345 -5.863 -0.951 1.00 89.31 117 LEU A O 1
ATOM 975 N N . CYS A 1 118 ? -3.712 -4.614 -1.861 1.00 91.62 118 CYS A N 1
ATOM 976 C CA . CYS A 1 118 ? -3.730 -3.588 -0.825 1.00 91.62 118 CYS A CA 1
ATOM 977 C C . CYS A 1 118 ? -5.063 -2.849 -0.791 1.00 91.62 118 CYS A C 1
ATOM 979 O O . CYS A 1 118 ? -5.630 -2.701 0.291 1.00 91.62 118 CYS A O 1
ATOM 981 N N . LYS A 1 119 ? -5.607 -2.472 -1.951 1.00 93.38 119 LYS A N 1
ATOM 982 C CA . LYS A 1 119 ? -6.905 -1.795 -2.071 1.00 93.38 119 LYS A CA 1
ATOM 983 C C . LYS A 1 119 ? -8.013 -2.518 -1.304 1.00 93.38 119 LYS A C 1
ATOM 985 O O . LYS A 1 119 ? -8.732 -1.897 -0.523 1.00 93.38 119 LYS A O 1
ATOM 990 N N . GLY A 1 120 ? -8.117 -3.841 -1.458 1.00 91.12 12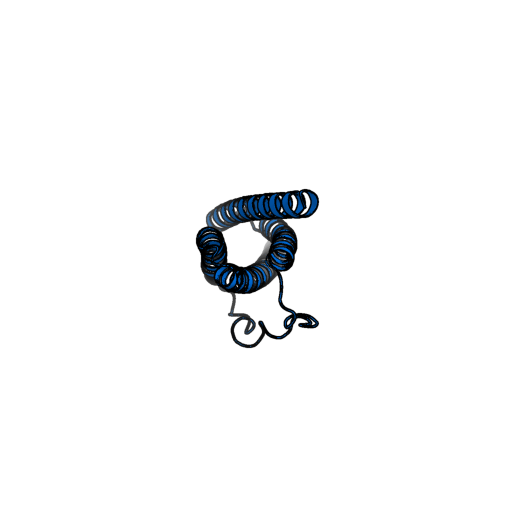0 GLY A N 1
ATOM 991 C CA . GLY A 1 120 ? -9.101 -4.642 -0.720 1.00 91.12 120 GLY A CA 1
ATOM 992 C C . GLY A 1 120 ? -8.918 -4.571 0.801 1.00 91.12 120 GLY A C 1
ATOM 993 O O . GLY A 1 120 ? -9.896 -4.485 1.545 1.00 91.12 120 GLY A O 1
ATOM 994 N N . SER A 1 121 ? -7.668 -4.540 1.266 1.00 92.88 121 SER A N 1
ATOM 995 C CA . SER A 1 121 ? -7.343 -4.447 2.694 1.00 92.88 121 SER A CA 1
ATOM 996 C C . SER A 1 121 ? -7.648 -3.061 3.271 1.00 92.88 121 SER A C 1
ATOM 998 O O . SER A 1 121 ? -8.183 -2.974 4.375 1.00 92.88 121 SER A O 1
ATOM 1000 N N . TYR A 1 122 ? -7.382 -1.986 2.518 1.00 94.31 122 TYR A N 1
ATOM 1001 C CA . TYR A 1 122 ? -7.763 -0.622 2.903 1.00 94.31 122 TYR A CA 1
ATOM 1002 C C . TYR A 1 122 ? -9.280 -0.480 3.015 1.00 94.31 122 TYR A C 1
ATOM 1004 O O . TYR A 1 122 ? -9.773 0.000 4.032 1.00 94.31 122 TYR A O 1
ATOM 1012 N N . LEU A 1 123 ? -10.033 -0.947 2.014 1.00 92.25 123 LEU A N 1
ATOM 1013 C CA . LEU A 1 123 ? -11.497 -0.870 2.022 1.00 92.25 123 LEU A CA 1
ATOM 1014 C C . LEU A 1 123 ? -12.105 -1.620 3.210 1.00 92.25 123 LEU A C 1
ATOM 1016 O O . LEU A 1 123 ? -13.014 -1.105 3.862 1.00 92.25 123 LEU A O 1
ATOM 1020 N N . LYS A 1 124 ? -11.583 -2.813 3.518 1.00 91.50 124 LYS A N 1
ATOM 1021 C CA . LYS A 1 124 ? -12.020 -3.582 4.685 1.00 91.50 124 LYS A CA 1
ATOM 1022 C C . LYS A 1 124 ? -11.714 -2.840 5.987 1.00 91.50 124 LYS A C 1
ATOM 1024 O O . LYS A 1 124 ? -12.610 -2.652 6.800 1.00 91.50 124 LYS A O 1
ATOM 1029 N N . ALA A 1 125 ? -10.485 -2.348 6.145 1.00 92.06 125 ALA A N 1
ATOM 1030 C CA . ALA A 1 125 ? -10.089 -1.595 7.328 1.00 92.06 125 ALA A CA 1
ATOM 1031 C C . ALA A 1 125 ? -10.925 -0.326 7.525 1.00 92.06 125 ALA A C 1
ATOM 1033 O O . ALA A 1 125 ? -11.356 -0.075 8.640 1.00 92.06 125 ALA A O 1
ATOM 1034 N N . ILE A 1 126 ? -11.214 0.432 6.464 1.00 92.12 126 ILE A N 1
ATOM 1035 C CA . ILE A 1 126 ? -12.057 1.636 6.543 1.00 92.12 126 ILE A CA 1
ATOM 1036 C C . ILE A 1 126 ? -13.487 1.285 6.957 1.00 92.12 126 ILE A C 1
ATOM 1038 O O . ILE A 1 126 ? -14.086 2.022 7.735 1.00 92.12 126 ILE A O 1
ATOM 1042 N N . LYS A 1 127 ? -14.036 0.183 6.433 1.00 90.56 127 LYS A N 1
ATOM 1043 C CA . LYS A 1 127 ? -15.390 -0.275 6.760 1.00 90.56 127 LYS A CA 1
ATOM 1044 C C . LYS A 1 127 ? -15.509 -0.720 8.217 1.00 90.56 127 LYS A C 1
ATOM 1046 O O . LYS A 1 127 ? -16.513 -0.428 8.858 1.00 90.56 127 LYS A O 1
ATOM 1051 N N . ASP A 1 128 ? -14.516 -1.458 8.700 1.00 88.81 128 ASP A N 1
ATOM 1052 C CA . ASP A 1 128 ? -14.549 -2.050 10.036 1.00 88.81 128 ASP A CA 1
ATOM 1053 C C . ASP A 1 128 ? -14.176 -1.026 11.125 1.00 88.81 128 ASP A C 1
ATOM 1055 O O . ASP A 1 128 ? -14.513 -1.221 12.293 1.00 88.81 128 ASP A O 1
ATOM 1059 N N . LEU A 1 129 ? -13.500 0.071 10.758 1.00 87.25 129 LEU A N 1
ATOM 1060 C CA . LEU A 1 129 ? -13.049 1.100 11.689 1.00 87.25 129 LEU A CA 1
ATOM 1061 C C . LEU A 1 129 ? -14.215 1.908 12.274 1.00 87.25 129 LEU A C 1
ATOM 1063 O O . LEU A 1 129 ? -15.114 2.362 11.571 1.00 87.25 129 LEU A O 1
ATOM 1067 N N . ASP A 1 130 ? -14.170 2.109 13.591 1.00 76.31 130 ASP A N 1
ATOM 1068 C CA . ASP A 1 130 ? -15.196 2.846 14.321 1.00 76.31 130 ASP A CA 1
ATOM 1069 C C . ASP A 1 130 ? -15.163 4.351 14.011 1.00 76.31 130 ASP A C 1
ATOM 1071 O O . ASP A 1 130 ? -14.102 4.977 14.049 1.00 76.31 130 ASP A O 1
ATOM 1075 N N . GLU A 1 131 ? -16.334 4.957 13.808 1.00 72.06 131 GLU A N 1
ATOM 1076 C CA . GLU A 1 131 ? -16.498 6.404 13.624 1.00 72.06 131 GLU A CA 1
ATOM 1077 C C . GLU A 1 131 ? -16.014 7.209 14.840 1.00 72.06 131 GLU A C 1
ATOM 1079 O O . GLU A 1 131 ? -15.630 8.369 14.699 1.00 72.06 131 GLU A O 1
ATOM 1084 N N . SER A 1 132 ? -15.961 6.591 16.026 1.00 75.88 132 SER A N 1
ATOM 1085 C CA . SER A 1 132 ? -15.382 7.202 17.231 1.00 75.88 132 SER A CA 1
ATOM 1086 C C . SER A 1 132 ? -13.857 7.395 17.151 1.00 75.88 132 SER A C 1
ATOM 1088 O O . SER A 1 132 ? -13.309 8.274 17.819 1.00 75.88 132 SER A O 1
ATOM 1090 N N . LEU A 1 133 ? -13.160 6.644 16.290 1.00 83.62 133 LEU A N 1
ATOM 1091 C CA . LEU A 1 133 ? -11.721 6.762 16.029 1.00 83.62 133 LEU A CA 1
ATOM 1092 C C . LEU A 1 133 ? -11.464 7.737 14.872 1.00 83.62 133 LEU A C 1
ATOM 1094 O O . LEU A 1 133 ? -10.867 7.387 13.851 1.00 83.62 133 LEU A O 1
ATOM 1098 N N . ILE A 1 134 ? -11.946 8.974 15.019 1.00 84.56 134 ILE A N 1
ATOM 1099 C CA . ILE A 1 134 ? -11.977 9.987 13.949 1.00 84.56 134 ILE A CA 1
ATOM 1100 C C . ILE A 1 134 ? -10.582 10.225 13.354 1.00 84.56 134 ILE A C 1
ATOM 1102 O O . ILE A 1 134 ? -10.412 10.234 12.136 1.00 84.56 134 ILE A O 1
ATOM 1106 N N . SER A 1 135 ? -9.571 10.387 14.210 1.00 87.94 135 SER A N 1
ATOM 1107 C CA . SER A 1 135 ? -8.204 10.714 13.791 1.00 87.94 135 SER A CA 1
ATOM 1108 C C . SER A 1 135 ? -7.557 9.576 12.991 1.00 87.94 135 SER A C 1
ATOM 1110 O O . SER A 1 135 ? -6.980 9.810 11.930 1.00 87.94 135 SER A O 1
ATOM 1112 N N . GLN A 1 136 ? -7.705 8.336 13.462 1.00 90.56 136 GLN A N 1
ATOM 1113 C CA . GLN A 1 136 ? -7.231 7.135 12.773 1.00 90.56 136 GLN A CA 1
ATOM 1114 C C . GLN A 1 136 ? -7.994 6.922 11.461 1.00 90.56 136 GLN A C 1
ATOM 1116 O O . GLN A 1 136 ? -7.391 6.575 10.449 1.00 90.56 136 GLN A O 1
ATOM 1121 N N . SER A 1 137 ? -9.304 7.186 11.456 1.00 88.38 137 SER A N 1
ATOM 1122 C CA . SER A 1 137 ? -10.152 7.057 10.267 1.00 88.38 137 SER A CA 1
ATOM 1123 C C . SER A 1 137 ? -9.766 8.033 9.170 1.00 88.38 137 SER A C 1
ATOM 1125 O O . SER A 1 137 ? -9.697 7.646 8.006 1.00 88.38 137 SER A O 1
ATOM 1127 N N . PHE A 1 138 ? -9.491 9.286 9.533 1.00 90.31 138 PHE A N 1
ATOM 1128 C CA . PHE A 1 138 ? -9.023 10.292 8.587 1.00 90.31 138 PHE A CA 1
ATOM 1129 C C . PHE A 1 138 ? -7.707 9.859 7.933 1.00 90.31 138 PHE A C 1
ATOM 1131 O O . PHE 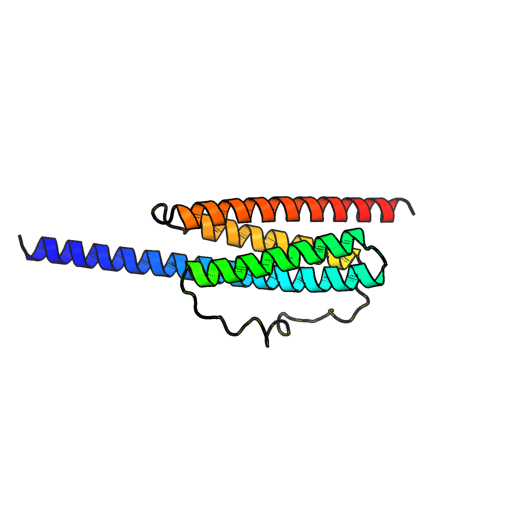A 1 138 ? -7.631 9.767 6.711 1.00 90.31 138 PHE A O 1
ATOM 1138 N N . ARG A 1 139 ? -6.710 9.490 8.747 1.00 90.62 139 ARG A N 1
ATOM 1139 C CA . ARG A 1 139 ? -5.406 9.034 8.247 1.00 90.62 139 ARG A CA 1
ATOM 1140 C C . ARG A 1 139 ? -5.511 7.798 7.366 1.00 90.62 139 ARG A C 1
ATOM 1142 O O . ARG A 1 139 ? -4.861 7.719 6.333 1.00 90.62 139 ARG A O 1
ATOM 1149 N N . LEU A 1 140 ? -6.328 6.823 7.759 1.00 92.94 140 LEU A N 1
ATOM 1150 C CA . LEU A 1 140 ? -6.503 5.603 6.979 1.00 92.94 140 LEU A CA 1
ATOM 1151 C C . LEU A 1 140 ? -7.101 5.892 5.592 1.00 92.94 140 LEU A C 1
ATOM 1153 O O . LEU A 1 140 ? -6.686 5.273 4.614 1.00 92.94 140 LEU A O 1
ATOM 1157 N N . ARG A 1 141 ? -8.045 6.837 5.497 1.00 93.44 141 ARG A N 1
ATOM 1158 C CA . ARG A 1 141 ? -8.638 7.264 4.219 1.00 93.44 141 ARG A CA 1
ATOM 1159 C C . ARG A 1 141 ? -7.637 8.020 3.352 1.00 93.44 141 ARG A C 1
ATOM 1161 O O . ARG A 1 141 ? -7.484 7.663 2.192 1.00 93.44 141 ARG A O 1
ATOM 1168 N N . GLU A 1 142 ? -6.898 8.965 3.927 1.00 94.00 142 GLU A N 1
ATOM 1169 C CA . GLU A 1 142 ? -5.807 9.669 3.235 1.00 94.00 142 GLU A CA 1
ATOM 1170 C C . GLU A 1 142 ? -4.775 8.676 2.665 1.00 94.00 142 GLU A C 1
ATOM 1172 O O . GLU A 1 142 ? -4.340 8.774 1.520 1.00 94.00 142 GLU A O 1
ATOM 1177 N N . GLN A 1 143 ? -4.427 7.643 3.432 1.00 94.81 143 GLN A N 1
ATOM 1178 C CA . GLN A 1 143 ? -3.485 6.617 2.986 1.00 94.81 143 GLN A CA 1
ATOM 1179 C C . GLN A 1 143 ? -4.071 5.696 1.911 1.00 94.81 143 GLN A C 1
ATOM 1181 O O . GLN A 1 143 ? -3.342 5.260 1.019 1.00 94.81 143 GLN A O 1
ATOM 1186 N N . ALA A 1 144 ? -5.379 5.437 1.940 1.00 94.94 144 ALA A N 1
ATOM 1187 C CA . ALA A 1 144 ? -6.061 4.732 0.859 1.00 94.94 144 ALA A CA 1
ATOM 1188 C C . ALA A 1 144 ? -6.085 5.556 -0.442 1.00 94.94 144 ALA A C 1
ATOM 1190 O O . ALA A 1 144 ? -5.912 4.996 -1.522 1.00 94.94 144 ALA A O 1
ATOM 1191 N N . GLU A 1 145 ? -6.241 6.879 -0.355 1.00 95.44 145 GLU A N 1
ATOM 1192 C CA . GLU A 1 145 ? -6.142 7.780 -1.510 1.00 95.44 145 GLU A CA 1
ATOM 1193 C C . GLU A 1 145 ? -4.723 7.784 -2.094 1.00 95.44 145 GLU A C 1
ATOM 1195 O O . GLU A 1 145 ? -4.552 7.608 -3.301 1.00 95.44 145 GLU A O 1
ATOM 1200 N N . ASN A 1 146 ? -3.693 7.874 -1.248 1.00 94.25 146 ASN A N 1
ATOM 1201 C CA . ASN A 1 146 ? -2.297 7.774 -1.687 1.00 94.25 146 ASN A CA 1
ATOM 1202 C C . ASN A 1 146 ? -2.002 6.427 -2.367 1.00 94.25 146 ASN A C 1
ATOM 1204 O O . ASN A 1 146 ? -1.341 6.380 -3.408 1.00 94.25 146 ASN A O 1
ATOM 1208 N N . GLN A 1 147 ? -2.532 5.329 -1.821 1.00 95.19 147 GLN A N 1
ATOM 1209 C CA . GLN A 1 147 ? -2.443 4.002 -2.432 1.00 95.19 147 GLN A CA 1
ATOM 1210 C C . GLN A 1 147 ? -3.140 3.962 -3.800 1.00 95.19 147 GLN A C 1
ATOM 1212 O O . GLN A 1 147 ? -2.576 3.447 -4.763 1.00 95.19 147 GLN A O 1
ATOM 1217 N N . TYR A 1 148 ? -4.327 4.554 -3.926 1.00 95.69 148 TYR A N 1
ATOM 1218 C CA . TYR A 1 148 ? -5.033 4.652 -5.203 1.00 95.69 148 TYR A CA 1
ATOM 1219 C C . TYR A 1 148 ? -4.228 5.432 -6.257 1.00 95.69 148 TYR A C 1
ATOM 1221 O O . TYR A 1 148 ? -4.113 4.990 -7.402 1.00 95.69 148 TYR A O 1
ATOM 1229 N N . MET A 1 149 ? -3.610 6.550 -5.870 1.00 95.94 149 MET A N 1
ATOM 1230 C CA . MET A 1 149 ? -2.748 7.332 -6.762 1.00 95.94 149 MET A CA 1
ATOM 1231 C C . MET A 1 149 ? -1.509 6.543 -7.199 1.00 95.94 149 MET A C 1
ATOM 1233 O O . MET A 1 149 ? -1.149 6.571 -8.378 1.00 95.94 149 MET A O 1
ATOM 1237 N N . ALA A 1 150 ? -0.893 5.786 -6.285 1.00 94.75 150 ALA A N 1
ATOM 1238 C CA . ALA A 1 150 ? 0.198 4.878 -6.624 1.00 94.75 150 ALA A CA 1
ATOM 1239 C C . ALA A 1 150 ? -0.259 3.788 -7.606 1.00 94.75 150 ALA A C 1
ATOM 1241 O O . ALA A 1 150 ? 0.406 3.572 -8.616 1.00 94.75 150 ALA A O 1
ATOM 1242 N N . SER A 1 151 ? -1.417 3.161 -7.378 1.00 95.50 151 SER A N 1
ATOM 1243 C CA . SER A 1 151 ? -1.995 2.171 -8.298 1.00 95.50 151 SER A CA 1
ATOM 1244 C C . SER A 1 151 ? -2.198 2.737 -9.707 1.00 95.50 151 SER A C 1
ATOM 1246 O O . SER A 1 151 ? -1.762 2.137 -10.691 1.00 95.50 151 SER A O 1
ATOM 1248 N N . ASN A 1 152 ? -2.773 3.937 -9.820 1.00 96.50 152 ASN A N 1
ATOM 1249 C CA . ASN A 1 152 ? -2.946 4.608 -11.109 1.00 96.50 152 ASN A CA 1
ATOM 1250 C C . ASN A 1 152 ? -1.612 4.887 -11.797 1.00 96.50 152 ASN A C 1
ATOM 1252 O O . ASN A 1 152 ? -1.480 4.652 -12.996 1.00 96.50 152 ASN A O 1
ATOM 1256 N N . HIS A 1 153 ? -0.608 5.337 -11.046 1.00 95.19 153 HIS A N 1
ATOM 1257 C CA . HIS A 1 153 ? 0.723 5.535 -11.601 1.00 95.19 153 HIS A CA 1
ATOM 1258 C C . HIS A 1 153 ? 1.318 4.223 -12.139 1.00 95.19 153 HIS A C 1
ATOM 1260 O O . HIS A 1 153 ? 1.824 4.198 -13.260 1.00 95.19 153 HIS A O 1
ATOM 1266 N N . ILE A 1 154 ? 1.196 3.117 -11.398 1.00 95.19 154 ILE A N 1
ATOM 1267 C CA . ILE A 1 154 ? 1.654 1.795 -11.848 1.00 95.19 154 ILE A CA 1
ATOM 1268 C C . ILE A 1 154 ? 0.916 1.330 -13.110 1.00 95.19 154 ILE A C 1
ATOM 1270 O O . ILE A 1 154 ? 1.552 0.803 -14.022 1.00 95.19 154 ILE A O 1
ATOM 1274 N N . ASN A 1 155 ? -0.397 1.548 -13.197 1.00 94.31 155 ASN A N 1
ATOM 1275 C CA . ASN A 1 155 ? -1.177 1.220 -14.391 1.00 94.31 155 ASN A CA 1
ATOM 1276 C C . ASN A 1 155 ? -0.704 2.019 -15.614 1.00 94.31 155 ASN A C 1
ATOM 1278 O O . ASN A 1 155 ? -0.459 1.431 -16.666 1.00 94.31 155 ASN A O 1
ATOM 1282 N N . THR A 1 156 ? -0.476 3.326 -15.458 1.00 93.81 156 THR A N 1
ATOM 1283 C CA . THR A 1 156 ? 0.077 4.175 -16.525 1.00 93.81 156 THR A CA 1
ATOM 1284 C C . THR A 1 156 ? 1.454 3.688 -16.974 1.00 93.81 156 THR A C 1
ATOM 1286 O O . THR A 1 156 ? 1.706 3.581 -18.173 1.00 93.81 156 THR A O 1
ATOM 1289 N N . LEU A 1 157 ? 2.342 3.338 -16.035 1.00 90.94 157 LEU A N 1
ATOM 1290 C CA . LEU A 1 157 ? 3.646 2.760 -16.371 1.00 90.94 157 LEU A CA 1
ATOM 1291 C C . LEU A 1 157 ? 3.482 1.471 -17.184 1.00 90.94 157 LEU A C 1
ATOM 1293 O O . LEU A 1 157 ? 4.133 1.307 -18.214 1.00 90.94 157 LEU A O 1
ATOM 1297 N N . LEU A 1 158 ? 2.590 0.575 -16.764 1.00 90.00 158 LEU A N 1
ATOM 1298 C CA . LEU A 1 158 ? 2.347 -0.683 -17.464 1.00 90.00 158 LEU A CA 1
ATOM 1299 C C . LEU A 1 158 ? 1.858 -0.462 -18.902 1.00 90.00 158 LEU A C 1
ATOM 1301 O O . LEU A 1 158 ? 2.312 -1.153 -19.816 1.00 90.00 158 LEU A O 1
ATOM 1305 N N . ASP A 1 159 ? 0.968 0.505 -19.113 1.00 89.06 159 ASP A N 1
ATOM 1306 C CA . ASP A 1 159 ? 0.455 0.835 -20.442 1.00 89.06 159 ASP A CA 1
ATOM 1307 C C . ASP A 1 159 ? 1.538 1.442 -21.344 1.00 89.06 159 ASP A C 1
ATOM 1309 O O . ASP A 1 159 ? 1.663 1.026 -22.498 1.00 89.06 159 ASP A O 1
ATOM 1313 N N . CYS A 1 160 ? 2.406 2.312 -20.816 1.00 86.06 160 CYS A N 1
ATOM 1314 C CA . CYS A 1 160 ? 3.576 2.811 -21.548 1.00 86.06 160 CYS A CA 1
ATOM 1315 C C . CYS A 1 160 ? 4.494 1.667 -22.016 1.00 86.06 160 CYS A C 1
ATOM 1317 O O . CYS A 1 160 ? 4.896 1.621 -23.180 1.00 86.06 160 CYS A O 1
ATOM 1319 N N . TYR A 1 161 ? 4.788 0.697 -21.142 1.00 79.50 161 TYR A N 1
ATOM 1320 C CA . TYR A 1 161 ? 5.625 -0.454 -21.502 1.00 79.50 161 TYR A CA 1
ATOM 1321 C C . TYR A 1 161 ? 4.947 -1.404 -22.507 1.00 79.50 161 TYR A C 1
ATOM 1323 O O . TYR A 1 161 ? 5.625 -1.963 -23.374 1.00 79.50 161 TYR A O 1
ATOM 1331 N N . ARG A 1 162 ? 3.616 -1.564 -22.446 1.00 80.12 162 ARG A N 1
ATOM 1332 C CA . ARG A 1 162 ? 2.835 -2.339 -23.434 1.00 80.12 162 ARG A CA 1
ATOM 1333 C C . ARG A 1 162 ? 2.830 -1.698 -24.819 1.00 80.12 162 ARG A C 1
ATOM 1335 O O . ARG A 1 162 ? 2.841 -2.411 -25.818 1.00 80.12 162 ARG A O 1
ATOM 1342 N N . LEU A 1 163 ? 2.768 -0.369 -24.892 1.00 72.62 163 LEU A N 1
ATOM 1343 C CA . LEU A 1 163 ? 2.800 0.355 -26.164 1.00 72.62 163 LEU A CA 1
ATOM 1344 C C . LEU A 1 163 ? 4.181 0.256 -26.818 1.00 72.62 163 LEU A C 1
ATOM 1346 O O . LEU A 1 163 ? 4.268 -0.046 -28.005 1.00 72.62 163 LEU A O 1
ATOM 1350 N N . ASN A 1 164 ? 5.252 0.398 -26.034 1.00 64.12 164 ASN A N 1
ATOM 1351 C CA . ASN A 1 164 ? 6.622 0.276 -26.538 1.00 64.12 164 ASN A CA 1
ATOM 1352 C C . ASN A 1 164 ? 6.936 -1.125 -27.085 1.00 64.12 164 ASN A C 1
ATOM 1354 O O . ASN A 1 164 ? 7.648 -1.243 -28.073 1.00 64.12 164 ASN A O 1
ATOM 1358 N N . THR A 1 165 ? 6.373 -2.186 -26.498 1.00 59.25 165 THR A N 1
ATOM 1359 C CA . THR A 1 165 ? 6.547 -3.567 -26.995 1.00 59.25 165 THR A CA 1
ATOM 1360 C C . THR A 1 165 ? 5.750 -3.879 -28.262 1.00 59.25 165 THR A C 1
ATOM 1362 O O . THR A 1 165 ? 6.042 -4.873 -28.914 1.00 59.25 165 THR A O 1
ATOM 1365 N N . ARG A 1 166 ? 4.755 -3.059 -28.628 1.00 58.75 166 ARG A N 1
ATOM 1366 C CA . ARG A 1 166 ? 3.988 -3.192 -29.884 1.00 58.75 166 ARG A CA 1
ATOM 1367 C C . ARG A 1 166 ? 4.515 -2.313 -31.020 1.00 58.75 166 ARG A C 1
ATOM 1369 O O . ARG A 1 166 ? 4.068 -2.473 -32.150 1.00 58.75 166 ARG A O 1
ATOM 1376 N N . ALA A 1 167 ? 5.382 -1.352 -30.709 1.00 53.44 167 ALA A N 1
ATOM 1377 C CA . ALA A 1 167 ? 5.963 -0.415 -31.669 1.00 53.44 167 ALA A CA 1
ATOM 1378 C C . ALA A 1 167 ? 7.279 -0.922 -32.299 1.00 53.44 167 ALA A C 1
ATOM 1380 O O . ALA A 1 167 ? 7.849 -0.227 -33.140 1.00 53.44 167 ALA A O 1
ATOM 1381 N N . VAL A 1 168 ? 7.746 -2.105 -31.884 1.00 44.81 168 VAL A N 1
ATOM 1382 C CA . VAL A 1 168 ? 8.904 -2.845 -32.416 1.00 44.81 168 VAL A CA 1
ATOM 1383 C C . VAL A 1 168 ? 8.393 -4.065 -33.170 1.00 44.81 168 VAL A C 1
ATOM 1385 O O . VAL A 1 168 ? 8.951 -4.353 -34.250 1.00 44.81 168 VAL A O 1
#

Secondary structure (DSSP, 8-state):
-HHHHHHHHHHHHHHHHHHHHHHHHHHHHHHHHHHHHHHHHHHHHHHHHHTT-HHHHHHHHHHHHHHHHHHHHHHHHTT----TTTTT-TT-S--TTTTS---HHHHHHHHHHHHHHHHHHHHHHHHHS-TT-HHHHHHHHHHHHHHHHHHHHHHHHHHHHHHHHH--

Foldseek 3Di:
DVVVVVVVVVVVVVVVVVLLVQLLVLLVLLLVLLLLLLLLLVVLLVLCVVVVNPVSNVVSVVSNVLSVVVSVVSCVLSVPDPPPCRPPPVPDDPCVPVPDSQHSLNSLVSNLVSLVVSLVSLVSSLVSDDVVPVVVNVVSVVVSVVSVVSNVVSVVVNVVVVVVVVVD

Sequence (168 aa):
MIYLRYLVTIRTISDYEMKNTMIKESILTLVTAVEKRMAVYKKAWIASQKYADHALSKVFQQYHNESFAFSKQLMDDFKLKPTRFVEDKIVKMPLENVERDNDIYSTIIACQKIEELCKGSYLKAIKDLDESLISQSFRLREQAENQYMASNHINTLLDCYRLNTRAV

pLDDT: mean 80.24, std 17.84, range [32.75, 96.5]